Protein AF-A0A8S2ZA49-F1 (afdb_monomer_lite)

Secondary structure (DSSP, 8-state):
--------TTTTTT-------HHHHHHTS-B-HHHHT---EE-SS-EE-S-B------S-HHHHHHHHHHHHHTTSS-TT-

InterPro domains:
  IPR046791 Polycystin domain [PF20519] (2-81)

Sequence (81 aa):
NEEKQSFQPGWRNNQTSSSFNSVINRAFTYQTSDELNSSIHVGKHETYNSGGYAYEFRGRLSDLQSNLSELYQLEWIDSQT

Foldseek 3Di:
DDDQAAAAQLNPPPPPDDPDDPLSSQQRHKDALVRVVFQWDQDPVGTDHNIGGDHDPDDDPVVNVVSVVSCVVSCSDDPVD

Radius of gyration: 13.75 Å; chains: 1; bounding box: 28×30×35 Å

Structure (mmCIF, N/CA/C/O backbone):
data_AF-A0A8S2ZA49-F1
#
_entry.id   AF-A0A8S2ZA49-F1
#
loop_
_atom_site.group_PDB
_atom_site.id
_atom_site.type_symbol
_atom_site.label_atom_id
_atom_site.label_alt_id
_atom_site.label_comp_id
_atom_site.label_asym_id
_atom_site.label_entity_id
_atom_site.label_seq_id
_atom_site.pdbx_PDB_ins_code
_atom_site.Cartn_x
_atom_site.Cartn_y
_atom_site.Cartn_z
_atom_site.occupancy
_atom_site.B_iso_or_equiv
_atom_site.auth_seq_id
_atom_site.auth_comp_id
_atom_site.auth_asym_id
_atom_site.auth_atom_id
_atom_site.pdbx_PDB_model_num
ATOM 1 N N . ASN A 1 1 ? 3.630 2.126 -17.662 1.00 54.75 1 ASN A N 1
ATOM 2 C CA . ASN A 1 1 ? 3.900 3.292 -16.794 1.00 54.75 1 ASN A CA 1
ATOM 3 C C . ASN A 1 1 ? 3.509 2.896 -15.391 1.00 54.75 1 ASN A C 1
ATOM 5 O O . ASN A 1 1 ? 2.324 2.874 -15.108 1.00 54.75 1 ASN A O 1
ATOM 9 N N . GLU A 1 2 ? 4.473 2.489 -14.571 1.00 66.62 2 GLU A N 1
ATOM 10 C CA . GLU A 1 2 ? 4.214 2.169 -13.164 1.00 66.62 2 GLU A CA 1
ATOM 11 C C . GLU A 1 2 ? 4.169 3.444 -12.331 1.00 66.62 2 GLU A C 1
ATOM 13 O O . GLU A 1 2 ? 4.964 4.365 -12.542 1.00 66.62 2 GLU A O 1
ATOM 18 N N . GLU A 1 3 ? 3.254 3.476 -11.373 1.00 78.88 3 GLU A N 1
ATOM 19 C CA . GLU A 1 3 ? 3.092 4.589 -10.458 1.00 78.88 3 GLU A CA 1
ATOM 20 C C . GLU A 1 3 ? 4.035 4.452 -9.259 1.00 78.88 3 GLU A C 1
ATOM 22 O O . GLU A 1 3 ? 3.965 3.489 -8.500 1.00 78.88 3 GLU A O 1
ATOM 27 N N . LYS A 1 4 ? 4.935 5.429 -9.101 1.00 87.31 4 LYS A N 1
ATOM 28 C CA . LYS A 1 4 ? 6.002 5.419 -8.083 1.00 87.31 4 LYS A CA 1
ATOM 29 C C . LYS A 1 4 ? 5.861 6.529 -7.039 1.00 87.31 4 LYS A C 1
ATOM 31 O O . LYS A 1 4 ? 6.815 6.824 -6.324 1.00 87.31 4 LYS A O 1
ATOM 36 N N . GLN A 1 5 ? 4.719 7.213 -7.018 1.00 89.38 5 GLN A N 1
ATOM 37 C CA . GLN A 1 5 ? 4.476 8.335 -6.114 1.00 89.38 5 GLN A CA 1
ATOM 38 C C . GLN A 1 5 ? 3.836 7.851 -4.816 1.00 89.38 5 GLN A C 1
ATOM 40 O O . GLN A 1 5 ? 2.917 7.053 -4.842 1.00 89.38 5 GLN A O 1
ATOM 45 N N . SER A 1 6 ? 4.276 8.355 -3.670 1.00 89.12 6 SER A N 1
ATOM 46 C CA . SER A 1 6 ? 3.596 8.045 -2.411 1.00 89.12 6 SER A CA 1
ATOM 47 C C . SER A 1 6 ? 2.281 8.810 -2.293 1.00 89.12 6 SER A C 1
ATOM 49 O O . SER A 1 6 ? 2.200 9.986 -2.652 1.00 89.12 6 SER A O 1
ATOM 51 N N . PHE A 1 7 ? 1.280 8.158 -1.714 1.00 87.50 7 PHE A N 1
ATOM 52 C CA . PHE A 1 7 ? -0.049 8.709 -1.502 1.00 87.50 7 PHE A CA 1
ATOM 53 C C . PHE A 1 7 ? -0.343 8.927 -0.025 1.00 87.50 7 PHE A C 1
ATOM 55 O O . PHE A 1 7 ? 0.285 8.346 0.860 1.00 87.50 7 PHE A O 1
ATOM 62 N N . GLN A 1 8 ? -1.330 9.776 0.243 1.00 87.06 8 GLN A N 1
ATOM 63 C CA . GLN A 1 8 ? -1.942 9.832 1.564 1.00 87.06 8 GLN A CA 1
ATOM 64 C C . GLN A 1 8 ? -3.012 8.738 1.674 1.00 87.06 8 GLN A C 1
ATOM 66 O O . GLN A 1 8 ? -3.691 8.458 0.680 1.00 87.06 8 GLN A O 1
ATOM 71 N N . PRO A 1 9 ? -3.205 8.133 2.857 1.00 87.00 9 PRO A N 1
ATOM 72 C CA . PRO A 1 9 ? -4.317 7.217 3.052 1.00 87.00 9 PRO A CA 1
ATOM 73 C C . PRO A 1 9 ? -5.647 7.919 2.744 1.00 87.00 9 PRO A C 1
ATOM 75 O O . PRO A 1 9 ? -5.868 9.059 3.153 1.00 87.00 9 PRO A O 1
ATOM 78 N N . GLY A 1 10 ? -6.511 7.263 1.964 1.00 80.00 10 GLY A N 1
ATOM 79 C CA . GLY A 1 10 ? -7.768 7.861 1.510 1.00 80.00 10 GLY A CA 1
ATOM 80 C C . GLY A 1 10 ? -7.599 8.977 0.469 1.00 80.00 10 GLY A C 1
ATOM 81 O O . GLY A 1 10 ? -8.461 9.853 0.387 1.00 80.00 10 GLY A O 1
ATOM 82 N N . TRP A 1 11 ? -6.526 8.951 -0.339 1.00 76.75 11 TRP A N 1
ATOM 83 C CA . TRP A 1 11 ? -6.241 9.924 -1.412 1.00 76.75 11 TRP A CA 1
ATOM 84 C C . TRP A 1 11 ? -7.418 10.170 -2.371 1.00 76.75 11 TRP A C 1
ATOM 86 O O . TRP A 1 11 ? -7.524 11.252 -2.947 1.00 76.75 11 TRP A O 1
ATOM 96 N N . ARG A 1 12 ? -8.326 9.198 -2.506 1.00 75.44 12 ARG A N 1
ATOM 97 C CA . ARG A 1 12 ? -9.551 9.301 -3.309 1.00 75.44 12 ARG A CA 1
ATOM 98 C C . ARG A 1 12 ? -10.768 9.820 -2.532 1.00 75.44 12 ARG A C 1
ATOM 100 O O . ARG A 1 12 ? -11.643 10.455 -3.116 1.00 75.44 12 ARG A O 1
ATOM 107 N N . ASN A 1 13 ? -10.804 9.604 -1.217 1.00 66.25 13 ASN A N 1
ATOM 108 C CA . ASN A 1 13 ? -11.973 9.827 -0.359 1.00 66.25 13 ASN A CA 1
ATOM 109 C C . ASN A 1 13 ? -12.011 11.207 0.320 1.00 66.25 13 ASN A C 1
ATOM 111 O O . ASN A 1 13 ? -12.874 11.448 1.163 1.00 66.25 13 ASN A O 1
ATOM 115 N N . ASN A 1 14 ? -11.105 12.133 -0.032 1.00 61.06 14 ASN A N 1
ATOM 116 C CA . ASN A 1 14 ? -10.999 13.475 0.569 1.00 61.06 14 ASN A CA 1
ATOM 117 C C . ASN A 1 14 ? -10.927 13.473 2.115 1.00 61.06 14 ASN A C 1
ATOM 119 O O . ASN A 1 14 ? -11.193 14.494 2.753 1.00 61.06 14 ASN A O 1
ATOM 123 N N . GLN A 1 15 ? -10.538 12.353 2.736 1.00 62.09 15 GLN A N 1
ATOM 124 C CA . GLN A 1 15 ? -10.309 12.254 4.177 1.00 62.09 15 GLN A CA 1
ATOM 125 C C . GLN A 1 15 ? -8.961 12.898 4.512 1.00 62.09 15 GLN A C 1
ATOM 127 O O . GLN A 1 15 ? -7.934 12.247 4.645 1.00 62.09 15 GLN A O 1
ATOM 132 N N . THR A 1 16 ? -8.952 14.223 4.607 1.00 56.53 16 THR A N 1
ATOM 133 C CA . THR A 1 16 ? -7.729 15.031 4.702 1.00 56.53 16 THR A CA 1
ATOM 134 C C . THR A 1 16 ? -7.162 15.181 6.115 1.00 56.53 16 THR A C 1
ATOM 136 O O . THR A 1 16 ? -6.222 15.949 6.303 1.00 56.53 16 THR A O 1
ATOM 139 N N . SER A 1 17 ? -7.698 14.522 7.149 1.00 59.41 17 SER A N 1
ATOM 140 C CA . SER A 1 17 ? -7.316 14.853 8.537 1.00 59.41 17 SER A CA 1
ATOM 141 C C . SER A 1 17 ? -7.551 13.740 9.561 1.00 59.41 17 SER A C 1
ATOM 143 O O . SER A 1 17 ? -8.157 13.966 10.608 1.00 59.41 17 SER A O 1
ATOM 145 N N . SER A 1 18 ? -7.035 12.543 9.304 1.00 63.19 18 SER A N 1
ATOM 146 C CA . SER A 1 18 ? -6.906 11.515 10.342 1.00 63.19 18 SER A CA 1
ATOM 147 C C . SER A 1 18 ? -5.424 11.283 10.611 1.00 63.19 18 SER A C 1
ATOM 149 O O . SER A 1 18 ? -4.644 11.083 9.684 1.00 63.19 18 SER A O 1
ATOM 151 N N . SER A 1 19 ? -5.004 11.328 11.877 1.00 75.62 19 SER A N 1
ATOM 152 C CA . SER A 1 19 ? -3.689 10.805 12.256 1.00 75.62 19 SER A CA 1
ATOM 153 C C . SER A 1 19 ? -3.745 9.287 12.098 1.00 75.62 19 SER A C 1
ATOM 155 O O . SER A 1 19 ? -4.168 8.578 13.006 1.00 75.62 19 SER A O 1
ATOM 157 N N . PHE A 1 20 ? -3.395 8.801 10.908 1.00 82.50 20 PHE A N 1
ATOM 158 C CA . PHE A 1 20 ? -3.312 7.373 10.631 1.00 82.50 20 PHE A CA 1
ATOM 159 C C . PHE A 1 20 ? -2.105 6.772 11.345 1.00 82.50 20 PHE A C 1
ATOM 161 O O . PHE A 1 20 ? -1.080 7.439 11.545 1.00 82.50 20 PHE A O 1
ATOM 168 N N . ASN A 1 21 ? -2.205 5.497 11.719 1.00 86.56 21 ASN A N 1
ATOM 169 C CA . ASN A 1 21 ? -1.066 4.805 12.306 1.00 86.56 21 ASN A CA 1
ATOM 170 C C . ASN A 1 21 ? 0.067 4.640 11.267 1.00 86.56 21 ASN A C 1
ATOM 172 O O . ASN A 1 21 ? -0.139 4.728 10.053 1.00 86.56 21 ASN A O 1
ATOM 176 N N . SER A 1 22 ? 1.294 4.408 11.738 1.00 89.19 22 SER A N 1
ATOM 177 C CA . SER A 1 22 ? 2.470 4.305 10.862 1.00 89.19 22 SER A CA 1
ATOM 178 C C . SER A 1 22 ? 2.407 3.133 9.879 1.00 89.19 22 SER A C 1
ATOM 180 O O . SER A 1 22 ? 2.979 3.229 8.798 1.00 89.19 22 SER A O 1
ATOM 182 N N . VAL A 1 23 ? 1.706 2.050 10.224 1.00 91.25 23 VAL A N 1
ATOM 183 C CA . VAL A 1 23 ? 1.536 0.873 9.362 1.00 91.25 23 VAL A CA 1
ATOM 184 C C . VAL A 1 23 ? 0.622 1.204 8.182 1.00 91.25 23 VAL A C 1
ATOM 186 O O . VAL A 1 23 ? 0.963 0.889 7.046 1.00 91.25 23 VAL A O 1
ATOM 189 N N . ILE A 1 24 ? -0.492 1.896 8.436 1.00 92.00 24 ILE A N 1
ATOM 190 C CA . ILE A 1 24 ? -1.416 2.366 7.401 1.00 92.00 24 ILE A CA 1
ATOM 191 C C . ILE A 1 24 ? -0.709 3.364 6.490 1.00 92.00 24 ILE A C 1
ATOM 193 O O . ILE A 1 24 ? -0.701 3.172 5.283 1.00 92.00 24 ILE A O 1
ATOM 197 N N . ASN A 1 25 ? -0.019 4.364 7.045 1.00 91.25 25 ASN A N 1
ATOM 198 C CA . ASN A 1 25 ? 0.741 5.324 6.233 1.00 91.25 25 ASN A CA 1
ATOM 199 C C . ASN A 1 25 ? 1.786 4.641 5.339 1.00 91.25 25 ASN A C 1
ATOM 201 O O . ASN A 1 25 ? 1.945 5.000 4.171 1.00 91.25 25 ASN A O 1
ATOM 205 N N . ARG A 1 26 ? 2.484 3.633 5.872 1.00 92.75 26 ARG A N 1
ATOM 206 C CA . ARG A 1 26 ? 3.486 2.886 5.110 1.00 92.75 26 ARG A CA 1
ATOM 207 C C . ARG A 1 26 ? 2.866 2.125 3.937 1.00 92.75 2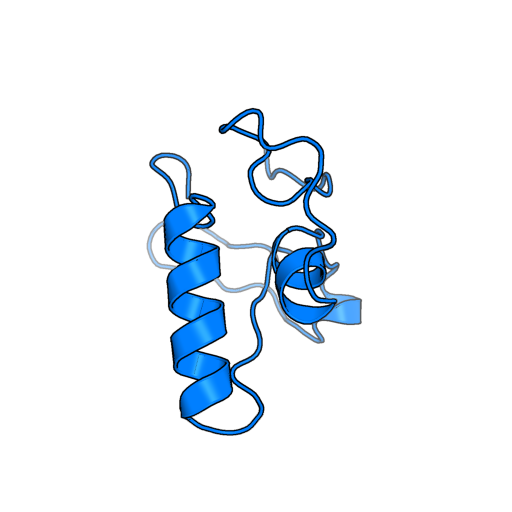6 ARG A C 1
ATOM 209 O O . ARG A 1 26 ? 3.477 2.103 2.879 1.00 92.75 26 ARG A O 1
ATOM 216 N N . ALA A 1 27 ? 1.650 1.599 4.081 1.00 93.44 27 ALA A N 1
ATOM 217 C CA . ALA A 1 27 ? 0.955 0.895 3.002 1.00 93.44 27 ALA A CA 1
ATOM 218 C C . ALA A 1 27 ? 0.623 1.790 1.791 1.00 93.44 27 ALA A C 1
ATOM 220 O O . ALA A 1 27 ? 0.517 1.280 0.682 1.00 93.44 27 ALA A O 1
ATOM 221 N N . PHE A 1 28 ? 0.499 3.110 1.968 1.00 91.88 28 PHE A N 1
ATOM 222 C CA . PHE A 1 28 ? 0.294 4.072 0.869 1.00 91.88 28 PHE A CA 1
ATOM 223 C C . PHE A 1 28 ? 1.599 4.724 0.382 1.00 91.88 28 PHE A C 1
ATOM 225 O O . PHE A 1 28 ? 1.593 5.546 -0.535 1.00 91.88 28 PHE A O 1
ATOM 232 N N . THR A 1 29 ? 2.734 4.365 0.980 1.00 92.50 29 THR A N 1
ATOM 233 C CA . THR A 1 29 ? 4.050 4.877 0.596 1.00 92.50 29 THR A CA 1
ATOM 234 C C . THR A 1 29 ? 4.685 3.922 -0.405 1.00 92.50 29 THR A C 1
ATOM 236 O O . THR A 1 29 ? 4.805 2.731 -0.126 1.00 92.50 29 THR A O 1
ATOM 239 N N . TYR A 1 30 ? 5.110 4.434 -1.561 1.00 93.38 30 TYR A N 1
ATOM 240 C CA . TYR A 1 30 ? 5.842 3.616 -2.523 1.00 93.38 30 TYR A CA 1
ATOM 241 C C . TYR A 1 30 ? 7.199 3.223 -1.933 1.00 93.38 30 TYR A C 1
ATOM 243 O O . TYR A 1 30 ? 7.940 4.078 -1.446 1.00 93.38 30 TYR A O 1
ATOM 251 N N . GLN A 1 31 ? 7.529 1.937 -2.004 1.00 93.94 31 GLN A N 1
ATOM 252 C CA . GLN A 1 31 ? 8.805 1.389 -1.568 1.00 93.94 31 GLN A CA 1
ATOM 253 C C . GLN A 1 31 ? 9.572 0.824 -2.764 1.00 93.94 31 GLN A C 1
ATOM 255 O O . GLN A 1 31 ? 9.034 0.119 -3.620 1.00 93.94 31 GLN A O 1
ATOM 260 N N . THR A 1 32 ? 10.861 1.131 -2.822 1.00 92.69 32 THR A N 1
ATOM 261 C CA . THR A 1 32 ? 11.782 0.582 -3.817 1.00 92.69 32 THR A CA 1
ATOM 262 C C . THR A 1 32 ? 12.052 -0.902 -3.570 1.00 92.69 32 THR A C 1
ATOM 264 O O . THR A 1 32 ? 11.792 -1.443 -2.494 1.00 92.69 32 THR A O 1
ATOM 267 N N . SER A 1 33 ? 12.621 -1.571 -4.572 1.00 91.50 33 SER A N 1
ATOM 268 C CA . SER A 1 33 ? 13.013 -2.975 -4.453 1.00 91.50 33 SER A CA 1
ATOM 269 C C . SER A 1 33 ? 14.039 -3.229 -3.353 1.00 91.50 33 SER A C 1
ATOM 271 O O . SER A 1 33 ? 13.998 -4.275 -2.716 1.00 91.50 33 SER A O 1
ATOM 273 N N . ASP A 1 34 ? 14.935 -2.271 -3.108 1.00 92.06 34 ASP A N 1
ATOM 274 C CA . ASP A 1 34 ? 15.974 -2.385 -2.084 1.00 92.06 34 ASP A CA 1
ATOM 275 C C . ASP A 1 34 ? 15.376 -2.265 -0.675 1.00 92.06 34 ASP A C 1
ATOM 277 O O . ASP A 1 34 ? 15.758 -3.002 0.231 1.00 92.06 34 ASP A O 1
ATOM 281 N N . GLU A 1 35 ? 14.376 -1.396 -0.496 1.00 91.94 35 GLU A N 1
ATOM 282 C CA . GLU A 1 35 ? 13.641 -1.246 0.767 1.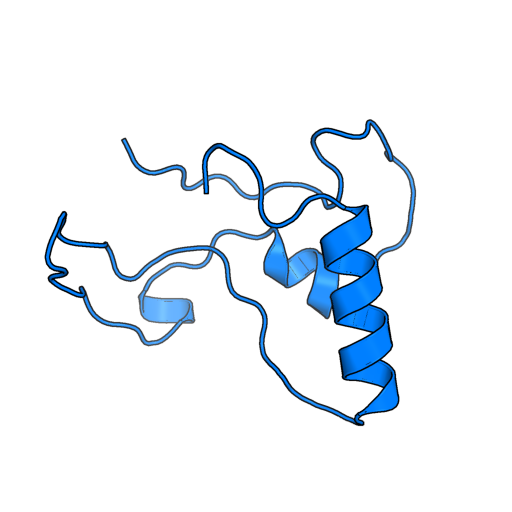00 91.94 35 GLU A CA 1
ATOM 283 C C . GLU A 1 35 ? 12.739 -2.449 1.072 1.00 91.94 35 GLU A C 1
ATOM 285 O O . GLU A 1 35 ? 12.550 -2.797 2.238 1.00 91.94 35 GLU A O 1
ATOM 290 N N . LEU A 1 36 ? 12.174 -3.077 0.036 1.00 91.38 36 LEU A N 1
ATOM 291 C CA . LEU A 1 36 ? 11.372 -4.300 0.153 1.00 91.38 36 LEU A CA 1
ATOM 292 C C . LEU A 1 36 ? 12.217 -5.579 0.146 1.00 91.38 36 LEU A C 1
ATOM 294 O O . LEU A 1 36 ? 11.694 -6.648 0.460 1.00 91.38 36 LEU A O 1
ATOM 298 N N . ASN A 1 37 ? 13.503 -5.479 -0.200 1.00 90.12 37 ASN A N 1
ATOM 299 C CA . ASN A 1 37 ? 14.380 -6.617 -0.469 1.00 90.12 37 ASN A CA 1
ATOM 300 C C . ASN A 1 37 ? 13.722 -7.638 -1.424 1.00 90.12 37 ASN A C 1
ATOM 302 O O . ASN A 1 37 ? 13.625 -8.833 -1.136 1.00 90.12 37 ASN A O 1
ATOM 306 N N . SER A 1 38 ? 13.204 -7.142 -2.545 1.00 89.12 38 SER A N 1
ATOM 307 C CA . SER A 1 38 ? 12.390 -7.894 -3.502 1.00 89.12 38 SER A CA 1
ATOM 308 C C . SER A 1 38 ? 13.071 -7.998 -4.868 1.00 89.12 38 SER A C 1
ATOM 310 O O . SER A 1 38 ? 13.949 -7.218 -5.236 1.00 89.12 38 SER A O 1
ATOM 312 N N . SER A 1 39 ? 12.664 -8.994 -5.655 1.00 86.12 39 SER A N 1
ATOM 313 C CA . SER A 1 39 ? 13.181 -9.248 -7.006 1.00 86.12 39 SER A CA 1
ATOM 314 C C . SER A 1 39 ? 12.053 -9.232 -8.030 1.00 86.12 39 SER A C 1
ATOM 316 O O . SER A 1 39 ? 10.896 -9.460 -7.684 1.00 86.12 39 SER A O 1
ATOM 318 N N . ILE A 1 40 ? 12.401 -8.934 -9.283 1.00 86.69 40 ILE A N 1
ATOM 319 C CA . ILE A 1 40 ? 11.454 -8.901 -10.403 1.00 86.69 40 ILE A CA 1
ATOM 320 C C . ILE A 1 40 ? 10.715 -10.239 -10.485 1.00 86.69 40 ILE A C 1
ATOM 322 O O . ILE A 1 40 ? 11.334 -11.304 -10.415 1.00 86.69 40 ILE A O 1
ATOM 326 N N . HIS A 1 41 ? 9.398 -10.180 -10.671 1.00 85.50 41 HIS A N 1
ATOM 327 C CA . HIS A 1 41 ? 8.560 -11.361 -10.820 1.00 85.50 41 HIS A CA 1
ATOM 328 C C . HIS A 1 41 ? 7.966 -11.418 -12.228 1.00 85.50 41 HIS A C 1
ATOM 330 O O . HIS A 1 41 ? 7.252 -10.512 -12.647 1.00 85.50 41 HIS A O 1
ATOM 336 N N . VAL A 1 42 ? 8.239 -12.496 -12.966 1.00 88.94 42 VAL A N 1
ATOM 337 C CA . VAL A 1 42 ? 7.649 -12.719 -14.293 1.00 88.94 42 VAL A CA 1
ATOM 338 C C . VAL A 1 42 ? 6.364 -13.518 -14.122 1.00 88.94 42 VAL A C 1
ATOM 340 O O . VAL A 1 42 ? 6.400 -14.724 -13.870 1.00 88.94 42 VAL A O 1
ATOM 343 N N . GLY A 1 43 ? 5.229 -12.833 -14.229 1.00 84.94 43 GLY A N 1
ATOM 344 C CA . GLY A 1 43 ? 3.914 -13.450 -14.176 1.00 84.94 43 GLY A CA 1
ATOM 345 C C . GLY A 1 43 ? 3.422 -13.901 -15.550 1.00 84.94 43 GLY A C 1
ATOM 346 O O . GLY A 1 43 ? 4.064 -13.713 -16.581 1.00 84.94 43 GLY A O 1
ATOM 347 N N . LYS A 1 44 ? 2.220 -14.486 -15.571 1.00 87.25 44 LYS A N 1
ATOM 3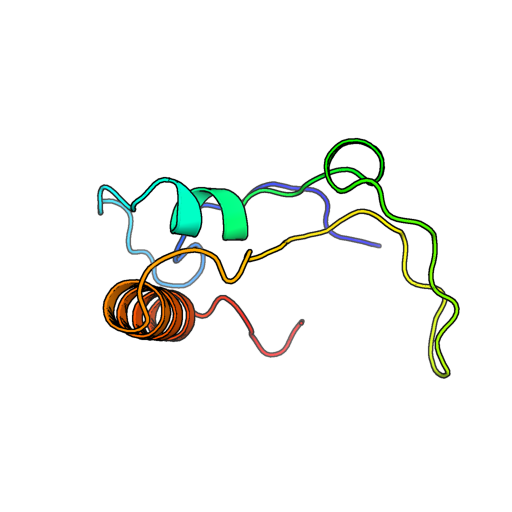48 C CA . LYS A 1 44 ? 1.570 -14.953 -16.808 1.00 87.25 44 LYS A CA 1
ATOM 349 C C . LYS A 1 44 ? 1.212 -13.811 -17.770 1.00 87.25 44 LYS A C 1
ATOM 351 O O . LYS A 1 44 ? 1.152 -14.034 -18.976 1.00 87.25 44 LYS A O 1
ATOM 356 N N . HIS A 1 45 ? 0.917 -12.634 -17.226 1.00 82.25 45 HIS A N 1
ATOM 357 C CA . HIS A 1 45 ? 0.409 -11.486 -17.977 1.00 82.25 45 HIS A CA 1
ATOM 358 C C . HIS A 1 45 ? 1.472 -10.416 -18.207 1.00 82.25 45 HIS A C 1
ATOM 360 O O . HIS A 1 45 ? 1.471 -9.789 -19.263 1.00 82.25 45 HIS A O 1
ATOM 366 N 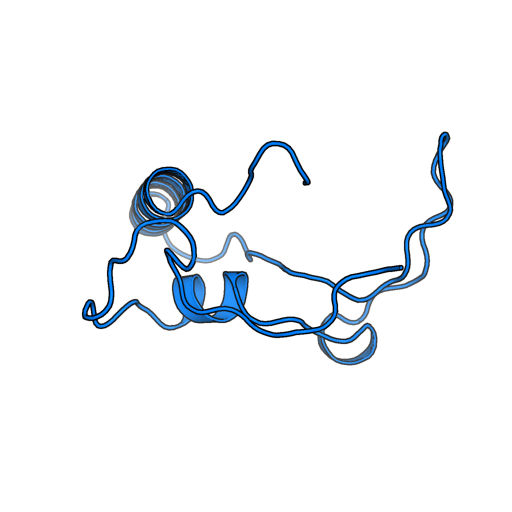N . GLU A 1 46 ? 2.384 -10.231 -17.252 1.00 83.75 46 GLU A N 1
ATOM 367 C CA . GLU A 1 46 ? 3.387 -9.175 -17.307 1.00 83.75 46 GLU A CA 1
ATOM 368 C C . GLU A 1 46 ? 4.597 -9.509 -16.426 1.00 83.75 46 GLU A C 1
ATOM 370 O O . GLU A 1 46 ? 4.549 -10.393 -15.563 1.00 83.75 46 GLU A O 1
ATOM 375 N N . THR A 1 47 ? 5.690 -8.788 -16.656 1.00 83.50 47 THR A N 1
ATOM 376 C CA . THR A 1 47 ? 6.832 -8.739 -15.747 1.00 83.50 47 THR A CA 1
ATOM 377 C C . THR A 1 47 ? 6.597 -7.607 -14.759 1.00 83.50 47 THR A C 1
ATOM 379 O O . THR A 1 47 ? 6.584 -6.444 -15.150 1.00 83.50 47 THR A O 1
ATOM 382 N N . TYR A 1 48 ? 6.428 -7.950 -13.488 1.00 82.69 48 TYR A N 1
ATOM 383 C CA . TYR A 1 48 ? 6.205 -6.997 -12.410 1.00 82.69 48 TYR A CA 1
ATOM 384 C C . TYR A 1 48 ? 7.547 -6.549 -11.838 1.00 82.69 48 TY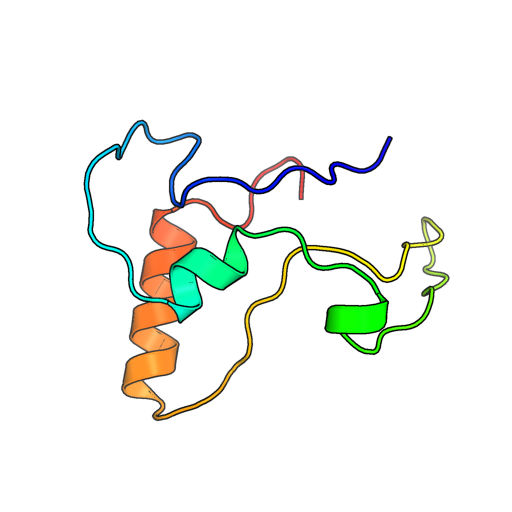R A C 1
ATOM 386 O O . TYR A 1 48 ? 8.376 -7.388 -11.453 1.00 82.69 48 TYR A O 1
ATOM 394 N N . ASN A 1 49 ? 7.768 -5.235 -11.772 1.00 83.69 49 ASN A N 1
ATOM 395 C CA . ASN A 1 49 ? 8.933 -4.704 -11.079 1.00 83.69 49 ASN A CA 1
ATOM 396 C C . ASN A 1 49 ? 8.853 -4.998 -9.577 1.00 83.69 49 ASN A C 1
ATOM 398 O O . ASN A 1 49 ? 7.805 -5.299 -9.015 1.00 83.69 49 ASN A O 1
ATOM 402 N N . SER A 1 50 ? 10.007 -4.941 -8.925 1.00 87.00 50 SER A N 1
ATOM 403 C CA . SER A 1 50 ? 10.163 -5.337 -7.528 1.00 87.00 50 SER A CA 1
ATOM 404 C C . SER A 1 50 ? 9.729 -4.267 -6.517 1.00 87.00 50 SER A C 1
ATOM 406 O O . SER A 1 50 ? 9.533 -4.589 -5.350 1.00 87.00 50 SER A O 1
ATOM 408 N N . GLY A 1 51 ? 9.575 -3.006 -6.925 1.00 90.06 51 GLY A N 1
ATOM 409 C CA . GLY A 1 51 ? 9.050 -1.943 -6.059 1.00 90.06 51 GLY A CA 1
ATOM 410 C C . GLY A 1 51 ? 7.521 -1.909 -6.027 1.00 90.06 51 GLY A C 1
ATOM 411 O O . GLY A 1 51 ? 6.868 -2.451 -6.914 1.00 90.06 51 GLY A O 1
ATOM 412 N N . GLY A 1 52 ? 6.945 -1.248 -5.026 1.00 92.31 52 GLY A N 1
ATOM 413 C CA . GLY A 1 52 ? 5.497 -1.093 -4.924 1.00 92.31 52 GLY A CA 1
ATOM 414 C C . GLY A 1 52 ? 5.018 -0.683 -3.538 1.00 92.31 52 GLY A C 1
ATOM 415 O O . GLY A 1 52 ? 5.780 -0.173 -2.719 1.00 92.31 52 GLY A O 1
ATOM 416 N N . TYR A 1 53 ? 3.737 -0.925 -3.289 1.00 92.69 53 TYR A N 1
ATOM 417 C CA . TYR A 1 53 ? 3.059 -0.647 -2.026 1.00 92.69 53 TYR A CA 1
ATOM 418 C C . TYR A 1 53 ? 2.856 -1.958 -1.271 1.00 92.69 53 TYR A C 1
ATOM 420 O O . TYR A 1 53 ? 2.386 -2.938 -1.850 1.00 92.69 53 TYR A O 1
ATOM 428 N N . ALA A 1 54 ? 3.212 -1.995 0.012 1.00 92.81 54 ALA A N 1
ATOM 429 C CA . ALA A 1 54 ? 3.176 -3.225 0.792 1.00 92.81 54 ALA A CA 1
ATOM 430 C C . ALA A 1 54 ? 2.561 -3.016 2.178 1.00 92.81 54 ALA A C 1
ATOM 432 O O . ALA A 1 54 ? 2.846 -2.042 2.874 1.00 92.81 54 ALA A O 1
ATOM 433 N N . TYR A 1 55 ? 1.763 -3.995 2.601 1.00 94.00 55 TYR A N 1
ATOM 434 C CA . TYR A 1 55 ? 1.279 -4.123 3.970 1.00 94.00 55 TYR A CA 1
ATOM 435 C C . TYR A 1 55 ? 1.863 -5.389 4.607 1.00 94.00 55 TYR A C 1
ATOM 437 O O . TYR A 1 55 ? 1.722 -6.492 4.077 1.00 94.00 55 TYR A O 1
ATOM 445 N N . GLU A 1 56 ? 2.523 -5.238 5.755 1.00 91.69 56 GLU A N 1
ATOM 446 C CA . GLU A 1 56 ? 3.119 -6.352 6.495 1.00 91.69 56 GLU A CA 1
ATOM 447 C C . GLU A 1 56 ? 2.138 -6.899 7.544 1.00 91.69 56 GLU A C 1
ATOM 449 O O . GLU A 1 56 ? 1.755 -6.201 8.486 1.00 91.69 56 GLU A O 1
ATOM 454 N N . PHE A 1 57 ? 1.789 -8.186 7.446 1.00 92.06 57 PHE A N 1
ATOM 455 C CA . PHE A 1 57 ? 0.999 -8.876 8.470 1.00 92.06 57 PHE A CA 1
ATOM 456 C C . PHE A 1 57 ? 1.847 -9.158 9.716 1.00 92.06 57 PHE A C 1
ATOM 458 O O . PHE A 1 57 ? 2.417 -10.239 9.877 1.00 92.06 57 PHE A O 1
ATOM 465 N N . ARG A 1 58 ? 1.934 -8.180 10.620 1.00 90.25 58 ARG A N 1
ATOM 466 C CA . ARG A 1 58 ? 2.693 -8.291 11.868 1.00 90.25 58 ARG A CA 1
ATOM 467 C C . ARG A 1 58 ? 1.905 -7.764 13.066 1.00 90.25 58 ARG A C 1
ATOM 469 O O . ARG A 1 58 ? 1.374 -6.662 13.023 1.00 90.25 58 ARG A O 1
ATOM 476 N N . GLY A 1 59 ? 1.898 -8.520 14.165 1.00 91.38 59 GLY A N 1
ATOM 477 C CA . GLY A 1 59 ? 1.289 -8.101 15.434 1.00 91.38 59 GLY A CA 1
ATOM 478 C C . GLY A 1 59 ? 0.217 -9.064 15.938 1.00 91.38 59 GLY A C 1
ATOM 479 O O . GLY A 1 59 ? 0.231 -10.251 15.608 1.00 91.38 59 GLY A O 1
ATOM 480 N N . ARG A 1 60 ? -0.690 -8.563 16.786 1.00 95.69 60 ARG A N 1
ATOM 481 C CA . ARG A 1 60 ? -1.803 -9.357 17.325 1.00 95.69 60 ARG A CA 1
ATOM 482 C C . ARG A 1 60 ? -2.914 -9.464 16.285 1.00 95.69 60 ARG A C 1
ATOM 484 O O . ARG A 1 60 ? -3.107 -8.557 15.482 1.00 95.69 60 ARG A O 1
ATOM 491 N N . LEU A 1 61 ? -3.698 -10.541 16.348 1.00 95.75 61 LEU A N 1
ATOM 492 C CA . LEU A 1 61 ? -4.826 -10.759 15.435 1.00 95.75 61 LEU A CA 1
ATOM 493 C C . LEU A 1 61 ? -5.813 -9.578 15.421 1.00 95.75 61 LEU A C 1
ATOM 495 O O . LEU A 1 61 ? -6.279 -9.198 14.353 1.00 95.75 61 LEU A O 1
ATOM 499 N N . SER A 1 62 ? -6.082 -8.975 16.582 1.00 95.56 62 SER A N 1
ATOM 500 C CA . SER A 1 62 ? -6.933 -7.783 16.702 1.00 95.56 62 SER A CA 1
ATOM 501 C C . SER A 1 62 ? -6.406 -6.602 15.889 1.00 95.56 62 SER A C 1
ATOM 503 O O . SER A 1 62 ? -7.175 -5.919 15.219 1.00 95.56 62 SER A O 1
ATOM 505 N N . ASP A 1 63 ? -5.091 -6.387 15.918 1.00 92.88 63 ASP A N 1
ATOM 506 C CA . ASP A 1 63 ? -4.443 -5.265 15.242 1.00 92.88 63 ASP A CA 1
ATOM 507 C C . ASP A 1 63 ? -4.470 -5.494 13.729 1.00 92.88 63 ASP A C 1
ATOM 509 O O . ASP A 1 63 ? -4.765 -4.580 12.967 1.00 92.88 63 ASP A O 1
ATOM 513 N N . LEU A 1 64 ? -4.239 -6.737 13.292 1.00 94.62 64 LEU A N 1
ATOM 514 C CA . LEU A 1 64 ? -4.363 -7.127 11.886 1.00 94.62 64 LEU A CA 1
ATOM 515 C C . LEU A 1 64 ? -5.789 -6.909 11.372 1.00 94.62 64 LEU A C 1
ATOM 517 O O . LEU A 1 64 ? -5.975 -6.288 10.333 1.00 94.62 64 LEU A O 1
ATOM 521 N N . GLN A 1 65 ? -6.800 -7.373 12.109 1.00 95.81 65 GLN A N 1
ATOM 522 C CA . GLN A 1 65 ? -8.205 -7.196 11.730 1.00 95.81 65 GLN A CA 1
ATOM 523 C C . GLN A 1 65 ? -8.602 -5.717 11.663 1.00 95.81 65 GLN A C 1
ATOM 525 O O . GLN A 1 65 ? -9.278 -5.307 10.717 1.00 95.81 65 GLN A O 1
ATOM 530 N N . SER A 1 66 ? -8.157 -4.916 12.635 1.00 93.94 66 SER A N 1
ATOM 531 C CA . SER A 1 66 ? -8.395 -3.471 12.653 1.00 93.94 66 SER A CA 1
ATOM 532 C C . SER A 1 66 ? -7.742 -2.786 11.453 1.00 93.94 66 SER A C 1
ATOM 534 O O . SER A 1 66 ? -8.417 -2.072 10.718 1.00 93.94 66 SER A O 1
ATOM 536 N N . ASN A 1 67 ? -6.457 -3.051 11.210 1.00 94.00 67 ASN A N 1
ATOM 537 C CA . ASN A 1 67 ? -5.709 -2.450 10.108 1.00 94.00 67 ASN A CA 1
ATOM 538 C C . ASN A 1 67 ? -6.283 -2.838 8.738 1.00 94.00 67 ASN A C 1
ATOM 540 O O . ASN A 1 67 ? -6.399 -1.991 7.863 1.00 94.00 67 ASN A O 1
ATOM 544 N N . LEU A 1 68 ? -6.673 -4.102 8.542 1.00 94.56 68 LEU A N 1
ATOM 545 C CA . LEU A 1 68 ? -7.294 -4.546 7.289 1.00 94.56 68 LEU A CA 1
ATOM 546 C C . LEU A 1 68 ? -8.649 -3.876 7.054 1.00 94.5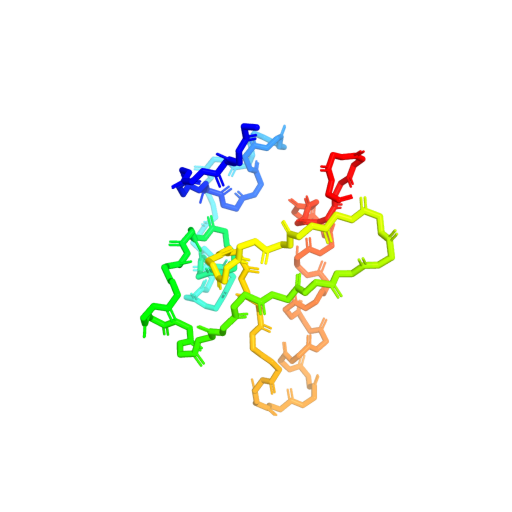6 68 LEU A C 1
ATOM 548 O O . LEU A 1 68 ? -8.961 -3.505 5.925 1.00 94.56 68 LEU A O 1
ATOM 552 N N . SER A 1 69 ? -9.441 -3.704 8.116 1.00 94.25 69 SER A N 1
ATOM 553 C CA . SER A 1 69 ? -10.720 -2.991 8.032 1.00 94.25 69 SER A CA 1
ATOM 554 C C . SER A 1 69 ? -10.509 -1.526 7.643 1.00 94.25 69 SER A C 1
ATOM 556 O O . SER A 1 69 ? -11.261 -0.993 6.832 1.00 94.25 69 SER A O 1
ATOM 558 N N . GLU A 1 70 ? -9.466 -0.894 8.180 1.00 92.38 70 GLU A N 1
ATOM 559 C CA . GLU A 1 70 ? -9.086 0.481 7.857 1.00 92.38 70 GLU A CA 1
ATOM 560 C C . GLU A 1 70 ? -8.581 0.612 6.410 1.00 92.38 70 GLU A C 1
ATOM 562 O O . GLU A 1 70 ? -9.083 1.451 5.669 1.00 92.38 70 GLU A O 1
ATOM 567 N N . LEU A 1 71 ? -7.683 -0.267 5.949 1.00 92.50 71 LEU A N 1
ATOM 568 C CA . LEU A 1 71 ? -7.226 -0.290 4.549 1.00 92.50 71 LEU A CA 1
ATOM 569 C C . LEU A 1 71 ? -8.380 -0.479 3.558 1.00 92.50 71 LEU A C 1
ATOM 571 O O . LEU A 1 71 ? -8.391 0.151 2.501 1.00 92.50 71 LEU A O 1
ATOM 575 N N . TYR A 1 72 ? -9.358 -1.319 3.905 1.00 92.00 72 TYR A N 1
ATOM 576 C CA . TYR A 1 72 ? -10.560 -1.511 3.099 1.00 92.00 72 TYR A CA 1
ATOM 577 C C . TYR A 1 72 ? -11.402 -0.230 3.014 1.00 92.00 72 TYR A C 1
ATOM 579 O O . TYR A 1 72 ? -11.820 0.159 1.928 1.00 92.00 72 TYR A O 1
ATOM 587 N N . GLN A 1 73 ? -11.618 0.461 4.139 1.00 90.56 73 GLN A N 1
ATOM 588 C CA . GLN A 1 73 ? -12.352 1.736 4.170 1.00 90.56 73 GLN A CA 1
ATOM 589 C C . GLN A 1 73 ? -11.642 2.855 3.398 1.00 90.56 73 GLN A C 1
ATOM 591 O O . GLN A 1 73 ? -12.292 3.751 2.863 1.00 90.56 73 GLN A O 1
ATOM 596 N N . LEU A 1 74 ? -10.312 2.799 3.343 1.00 90.38 74 LEU A N 1
ATOM 597 C CA . LEU A 1 74 ? -9.470 3.764 2.641 1.00 90.38 74 LEU A CA 1
ATOM 598 C C . LEU A 1 74 ? -9.255 3.422 1.161 1.00 90.38 74 LEU A C 1
ATOM 600 O O . LEU A 1 74 ? -8.488 4.123 0.504 1.00 90.38 74 LEU A O 1
ATOM 604 N N . GLU A 1 75 ? -9.917 2.376 0.653 1.00 90.38 75 GLU A N 1
ATOM 605 C CA . GLU A 1 75 ? -9.819 1.911 -0.737 1.00 90.38 75 GLU A CA 1
ATOM 606 C C . GLU A 1 75 ? -8.368 1.643 -1.169 1.00 90.38 75 GLU A C 1
ATOM 608 O O . GLU A 1 75 ? -7.938 2.039 -2.248 1.00 90.38 75 GLU A O 1
ATOM 613 N N . TRP A 1 76 ? -7.587 0.973 -0.310 1.00 89.88 76 TRP A N 1
ATOM 614 C CA . TRP A 1 76 ? -6.187 0.642 -0.617 1.00 89.88 76 TRP A CA 1
ATOM 615 C C . TRP A 1 76 ? -6.032 -0.251 -1.861 1.00 89.88 76 TRP A C 1
ATOM 617 O O . TRP A 1 76 ? -5.017 -0.176 -2.544 1.00 89.88 76 TRP A O 1
ATOM 627 N N . ILE A 1 77 ? -7.042 -1.075 -2.153 1.00 88.69 77 ILE A N 1
ATOM 628 C CA . ILE A 1 77 ? -7.169 -1.832 -3.402 1.00 88.69 77 ILE A CA 1
ATOM 629 C C . ILE A 1 77 ? -8.383 -1.282 -4.142 1.00 88.69 77 ILE A C 1
ATOM 631 O O . ILE A 1 77 ? -9.483 -1.251 -3.582 1.00 88.69 77 ILE A O 1
ATOM 635 N N . ASP A 1 78 ? -8.193 -0.892 -5.398 1.00 83.25 78 ASP A N 1
ATOM 636 C CA . ASP A 1 78 ? -9.236 -0.316 -6.240 1.00 83.25 78 ASP A CA 1
ATOM 637 C C . ASP A 1 78 ? -9.265 -0.936 -7.650 1.00 83.25 78 ASP A C 1
ATOM 639 O O . ASP A 1 78 ? -8.630 -1.952 -7.921 1.00 83.25 78 ASP A O 1
ATOM 643 N N . SER A 1 79 ? -10.052 -0.358 -8.564 1.00 79.94 79 SER A N 1
ATOM 644 C CA . SER A 1 79 ? -10.207 -0.885 -9.926 1.00 79.94 79 SER A CA 1
ATOM 645 C C . SER A 1 79 ? -8.976 -0.733 -10.827 1.00 79.94 79 SER A C 1
ATOM 647 O O . SER A 1 79 ? -8.994 -1.252 -11.944 1.00 79.94 79 SER A O 1
ATOM 649 N N . GLN A 1 80 ? -7.951 -0.002 -10.388 1.00 74.12 80 GLN A N 1
ATOM 650 C CA . GLN A 1 80 ? -6.686 0.174 -11.103 1.00 74.12 80 GLN A CA 1
ATOM 651 C C . GLN A 1 80 ? -5.551 -0.673 -10.517 1.00 74.12 80 GLN A C 1
ATOM 653 O O . GLN A 1 80 ? -4.452 -0.655 -11.073 1.00 74.12 80 GLN A O 1
ATOM 658 N N . THR A 1 81 ? -5.817 -1.396 -9.424 1.00 70.62 81 THR A N 1
ATOM 659 C CA . THR A 1 81 ? -4.861 -2.286 -8.751 1.00 70.62 81 THR A CA 1
ATOM 660 C C . THR A 1 81 ? -4.803 -3.667 -9.405 1.00 70.62 81 THR A C 1
ATOM 662 O O . THR A 1 81 ? -5.852 -4.155 -9.887 1.00 70.62 81 THR A O 1
#

Organism: NCBI:txid392030

pLDDT: mean 85.98, std 9.83, range [54.75, 95.81]